Protein AF-A0A9E5UU59-F1 (afdb_monomer_lite)

Sequence (167 aa):
MVEGLVFGRLHLLHHPAEHLPFPEGAFDLVCCLEALEFMVRPRAVVAELVRVTRPGGWLLLTNRLGTDARLMPGKAWSLEQAQQIYQEEFGLLEVEVQRWQVDYSLIWARKPGESLPTRSRPLEEVWCCPRCGKTALLRVAGAYRCTACEARVPVGADEIIEALSAL

Structure (mmCIF, N/CA/C/O backbone):
data_AF-A0A9E5UU59-F1
#
_entry.id   AF-A0A9E5UU59-F1
#
loop_
_atom_site.group_PDB
_atom_site.id
_atom_site.type_symbol
_atom_site.label_atom_id
_atom_site.label_alt_id
_atom_site.label_comp_id
_atom_site.label_asym_id
_atom_site.label_entity_id
_atom_site.label_seq_id
_atom_site.pdbx_PDB_ins_code
_atom_site.Cartn_x
_atom_site.Cartn_y
_atom_site.Cartn_z
_atom_site.occupancy
_atom_site.B_iso_or_equiv
_atom_site.auth_seq_id
_atom_site.auth_comp_id
_atom_site.auth_asym_id
_atom_site.auth_atom_id
_atom_site.pdbx_PDB_model_num
ATOM 1 N N . MET A 1 1 ? 31.779 -18.819 -13.228 1.00 32.12 1 MET A N 1
ATOM 2 C CA . MET A 1 1 ? 31.937 -17.910 -12.075 1.00 32.12 1 MET A CA 1
ATOM 3 C C . MET A 1 1 ? 30.588 -17.817 -11.405 1.00 32.12 1 MET A C 1
ATOM 5 O O . MET A 1 1 ? 29.597 -17.700 -12.112 1.00 32.12 1 MET A O 1
ATOM 9 N N . VAL A 1 2 ? 30.582 -18.058 -10.100 1.00 33.69 2 VAL A N 1
ATOM 10 C CA . VAL A 1 2 ? 29.423 -18.471 -9.307 1.00 33.69 2 VAL A CA 1
ATOM 11 C C . VAL A 1 2 ? 28.364 -17.373 -9.246 1.00 33.69 2 VAL A C 1
ATOM 13 O O . VAL A 1 2 ? 28.682 -16.188 -9.177 1.00 33.69 2 VAL A O 1
ATOM 16 N N . GLU A 1 3 ? 27.122 -17.836 -9.317 1.00 36.34 3 GLU A N 1
ATOM 17 C CA . GLU A 1 3 ? 25.851 -17.142 -9.164 1.00 36.34 3 GLU A CA 1
ATOM 18 C C . GLU A 1 3 ? 25.900 -16.079 -8.059 1.00 36.34 3 GLU A C 1
ATOM 20 O O . GLU A 1 3 ? 26.185 -16.369 -6.8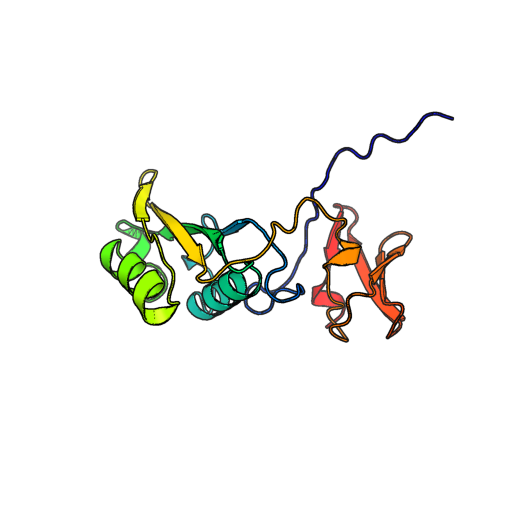96 1.00 36.34 3 GLU A O 1
ATOM 25 N N . GLY A 1 4 ? 25.598 -14.832 -8.425 1.00 32.69 4 GLY A N 1
ATOM 26 C CA . GLY A 1 4 ? 25.304 -13.799 -7.444 1.00 32.69 4 GLY A CA 1
ATOM 27 C C . GLY A 1 4 ? 23.971 -14.129 -6.786 1.00 32.69 4 GLY A C 1
ATOM 28 O O . GLY A 1 4 ? 22.928 -14.020 -7.429 1.00 32.69 4 GLY A O 1
ATOM 29 N N . LEU A 1 5 ? 23.993 -14.545 -5.519 1.00 37.03 5 LEU A N 1
ATOM 30 C CA . LEU A 1 5 ? 22.782 -14.590 -4.708 1.00 37.03 5 LEU A CA 1
ATOM 31 C C . LEU A 1 5 ? 22.170 -13.183 -4.677 1.00 37.03 5 LEU A C 1
ATOM 33 O O . LEU A 1 5 ? 22.730 -12.269 -4.073 1.00 37.03 5 LEU A O 1
ATOM 37 N N . VAL A 1 6 ? 21.008 -13.018 -5.310 1.00 43.31 6 VAL A N 1
ATOM 38 C CA . VAL A 1 6 ? 20.158 -11.836 -5.141 1.00 43.31 6 VAL A CA 1
ATOM 39 C C . VAL A 1 6 ? 19.551 -11.915 -3.740 1.00 43.31 6 VAL A C 1
ATOM 41 O O . VAL A 1 6 ? 18.470 -12.468 -3.534 1.00 43.31 6 VAL A O 1
ATOM 44 N N . PHE A 1 7 ? 20.274 -11.421 -2.738 1.00 37.34 7 PHE A N 1
ATOM 45 C CA . PHE A 1 7 ? 19.720 -11.236 -1.402 1.00 37.34 7 PHE A CA 1
ATOM 46 C C . PHE A 1 7 ? 18.819 -10.000 -1.402 1.00 37.34 7 PHE A C 1
ATOM 48 O O . PHE A 1 7 ? 19.270 -8.883 -1.179 1.00 37.34 7 PHE A O 1
ATOM 55 N N . GLY A 1 8 ? 17.528 -10.226 -1.651 1.00 59.00 8 GLY A N 1
ATOM 56 C CA . GLY A 1 8 ? 16.462 -9.267 -1.370 1.00 59.00 8 GLY A CA 1
ATOM 57 C C . GLY A 1 8 ? 15.448 -9.129 -2.501 1.00 59.00 8 GLY A C 1
ATOM 58 O O . GLY A 1 8 ? 15.767 -8.651 -3.579 1.00 59.00 8 GLY A O 1
ATOM 59 N N . ARG A 1 9 ? 14.188 -9.480 -2.222 1.00 76.00 9 ARG A N 1
ATOM 60 C CA . ARG A 1 9 ? 13.007 -9.045 -2.999 1.00 76.00 9 ARG A CA 1
ATOM 61 C C . ARG A 1 9 ? 12.470 -7.703 -2.473 1.00 76.00 9 ARG A C 1
ATOM 63 O O . ARG A 1 9 ? 11.267 -7.463 -2.496 1.00 76.00 9 ARG A O 1
ATOM 70 N N . LEU A 1 10 ? 13.353 -6.885 -1.898 1.00 89.25 10 LEU A N 1
ATOM 71 C CA . LEU A 1 10 ? 13.019 -5.602 -1.292 1.00 89.25 10 LEU A CA 1
ATOM 72 C C . LEU A 1 10 ? 13.404 -4.494 -2.263 1.00 89.25 10 LEU A C 1
ATOM 74 O O . LEU A 1 10 ? 14.555 -4.398 -2.679 1.00 89.25 10 LEU A O 1
ATOM 78 N N . HIS A 1 11 ? 12.436 -3.646 -2.576 1.00 92.06 11 HIS A N 1
ATOM 79 C CA . HIS A 1 11 ? 12.651 -2.435 -3.347 1.00 92.06 11 HIS A CA 1
ATOM 80 C C . HIS A 1 11 ? 12.218 -1.247 -2.498 1.00 92.06 11 HIS A C 1
ATOM 82 O O . HIS A 1 11 ? 11.117 -1.251 -1.948 1.00 92.06 11 HIS A O 1
ATOM 88 N N . LEU A 1 12 ? 13.087 -0.246 -2.392 1.00 94.50 12 LEU A N 1
ATOM 89 C CA . LEU A 1 12 ? 12.783 1.016 -1.733 1.00 94.50 12 LEU A CA 1
ATOM 90 C C . LEU A 1 12 ? 12.469 2.046 -2.810 1.00 94.50 12 LEU A C 1
ATOM 92 O O . LEU A 1 12 ? 13.258 2.251 -3.730 1.00 94.50 12 LEU A O 1
ATOM 96 N N . LEU A 1 13 ? 11.296 2.658 -2.715 1.00 94.19 13 LEU A N 1
ATOM 97 C CA . LEU A 1 13 ? 10.790 3.593 -3.707 1.00 94.19 13 LEU A CA 1
ATOM 98 C C . LEU A 1 13 ? 10.438 4.908 -3.025 1.00 94.19 13 LEU A C 1
ATOM 100 O O . LEU A 1 13 ? 9.574 4.944 -2.150 1.00 94.19 13 LEU A O 1
ATOM 104 N N . HIS A 1 14 ? 11.068 5.988 -3.466 1.00 94.31 14 HIS A N 1
ATOM 105 C CA . HIS A 1 14 ? 10.722 7.331 -3.036 1.00 94.31 14 HIS A CA 1
ATOM 106 C C . HIS A 1 14 ? 9.635 7.902 -3.958 1.00 94.31 14 HIS A C 1
ATOM 108 O O . HIS A 1 14 ? 9.899 8.286 -5.102 1.00 94.31 14 HIS A O 1
ATOM 114 N N . HIS A 1 15 ? 8.390 7.905 -3.473 1.00 92.06 15 HIS A N 1
ATOM 115 C CA . HIS A 1 15 ? 7.219 8.376 -4.215 1.00 92.06 15 HIS A CA 1
ATOM 116 C C . HIS A 1 15 ? 6.097 8.853 -3.269 1.00 92.06 15 HIS A C 1
ATOM 118 O O . HIS A 1 15 ? 5.944 8.281 -2.188 1.00 92.06 15 HIS A O 1
ATOM 124 N N . PRO A 1 16 ? 5.273 9.847 -3.660 1.00 92.88 16 PRO A N 1
ATOM 125 C CA . PRO A 1 16 ? 4.065 10.220 -2.933 1.00 92.88 16 PRO A CA 1
ATOM 126 C C . PRO A 1 16 ? 3.094 9.047 -2.793 1.00 92.88 16 PRO A C 1
ATOM 128 O O . PRO A 1 16 ? 2.810 8.346 -3.769 1.00 92.88 16 PRO A O 1
ATOM 131 N N . ALA A 1 17 ? 2.561 8.865 -1.586 1.00 94.50 17 ALA A N 1
ATOM 132 C CA . ALA A 1 17 ? 1.681 7.749 -1.253 1.00 94.50 17 ALA A CA 1
ATOM 133 C C . ALA A 1 17 ? 0.242 7.934 -1.764 1.00 94.50 17 ALA A C 1
ATOM 135 O O . ALA A 1 17 ? -0.494 6.958 -1.852 1.00 94.50 17 ALA A O 1
ATOM 136 N N . GLU A 1 18 ? -0.174 9.156 -2.120 1.00 94.75 18 GLU A N 1
ATOM 137 C CA . GLU A 1 18 ? -1.504 9.400 -2.699 1.00 94.75 18 GLU A CA 1
ATOM 138 C C . GLU A 1 18 ? -1.637 8.933 -4.155 1.00 94.75 18 GLU A C 1
ATOM 140 O O . GLU A 1 18 ? -2.748 8.896 -4.670 1.00 94.75 18 GLU A O 1
ATOM 145 N N . HIS A 1 19 ? -0.521 8.639 -4.829 1.00 93.12 19 HIS A N 1
ATOM 146 C CA . HIS A 1 19 ? -0.494 8.233 -6.237 1.00 93.12 19 HIS A CA 1
ATOM 147 C C . HIS A 1 19 ? 0.620 7.208 -6.448 1.00 93.12 19 HIS A C 1
ATOM 149 O O . HIS A 1 19 ? 1.663 7.509 -7.016 1.00 93.12 19 HIS A O 1
ATOM 155 N N . LEU A 1 20 ? 0.442 5.998 -5.940 1.00 94.88 20 LEU A N 1
ATOM 156 C CA . LEU A 1 20 ? 1.418 4.933 -6.079 1.00 94.88 20 LEU A CA 1
ATOM 157 C C . LEU A 1 20 ? 1.545 4.497 -7.552 1.00 94.88 20 LEU A C 1
ATOM 159 O O . LEU A 1 20 ? 0.538 4.265 -8.226 1.00 94.88 20 LEU A O 1
ATOM 163 N N . PRO A 1 21 ? 2.770 4.295 -8.067 1.00 95.38 21 PRO A N 1
ATOM 164 C CA . PRO A 1 21 ? 3.002 3.961 -9.471 1.00 95.38 21 PRO A CA 1
ATOM 165 C C . PRO A 1 21 ? 2.768 2.467 -9.759 1.00 95.38 21 PRO A C 1
ATOM 167 O O . PRO A 1 21 ? 3.577 1.810 -10.403 1.00 95.38 21 PRO A O 1
ATOM 170 N N . PHE A 1 22 ? 1.658 1.908 -9.289 1.00 96.75 22 PHE A N 1
ATOM 171 C CA . PHE A 1 22 ? 1.272 0.514 -9.516 1.00 96.75 22 PHE A CA 1
ATOM 172 C C . PHE A 1 22 ? -0.118 0.449 -10.152 1.00 96.75 22 PHE A C 1
ATOM 174 O O . PHE A 1 22 ? -0.942 1.333 -9.901 1.00 96.75 22 PHE A O 1
ATOM 181 N N . PRO A 1 23 ? -0.429 -0.572 -10.966 1.00 96.31 23 PRO A N 1
ATOM 182 C CA . PRO A 1 23 ? -1.770 -0.758 -11.495 1.00 96.31 23 PRO A CA 1
ATOM 183 C C . PRO A 1 23 ? -2.760 -1.082 -10.372 1.00 96.31 23 PRO A C 1
ATOM 185 O O . PRO A 1 23 ? -2.388 -1.376 -9.233 1.00 96.31 23 PRO A O 1
ATOM 188 N N . GLU A 1 24 ? -4.048 -1.001 -10.694 1.00 97.38 24 GLU A N 1
ATOM 189 C CA . GLU A 1 24 ? -5.082 -1.482 -9.785 1.00 97.38 24 GLU A CA 1
ATOM 190 C C . GLU A 1 24 ? -4.868 -2.972 -9.487 1.00 97.38 24 GLU A C 1
ATOM 192 O O . GLU A 1 24 ? -4.525 -3.754 -10.374 1.00 97.38 24 GLU A O 1
ATOM 197 N N . GLY A 1 25 ? -5.053 -3.364 -8.229 1.00 97.56 25 GLY A N 1
ATOM 198 C CA . GLY A 1 25 ? -4.986 -4.762 -7.827 1.00 97.56 25 GLY A CA 1
ATOM 199 C C . GLY A 1 25 ? -3.620 -5.427 -7.977 1.00 97.56 25 GLY A C 1
ATOM 200 O O . GLY A 1 25 ? -3.546 -6.639 -8.161 1.00 97.56 25 GLY A O 1
ATOM 201 N N . ALA A 1 26 ? -2.540 -4.650 -7.911 1.00 97.19 26 ALA A N 1
ATOM 202 C CA . ALA A 1 26 ? -1.177 -5.143 -8.036 1.00 97.19 26 ALA A CA 1
ATOM 203 C C . ALA A 1 26 ? -0.705 -6.029 -6.867 1.00 97.19 26 ALA A C 1
ATOM 205 O O . ALA A 1 26 ? 0.245 -6.793 -7.056 1.00 97.19 26 ALA A O 1
ATOM 206 N N . PHE A 1 27 ? -1.328 -5.941 -5.689 1.00 97.81 27 PHE A N 1
ATOM 207 C CA . PHE A 1 27 ? -0.825 -6.590 -4.477 1.00 97.81 27 PHE A CA 1
ATOM 208 C C . PHE A 1 27 ? -1.862 -7.465 -3.772 1.00 97.81 27 PHE A C 1
ATOM 210 O O . PHE A 1 27 ? -3.040 -7.118 -3.663 1.00 97.81 27 PHE A O 1
ATOM 217 N N . ASP A 1 28 ? -1.383 -8.589 -3.236 1.00 98.00 28 ASP A N 1
ATOM 218 C CA . ASP A 1 28 ? -2.145 -9.503 -2.380 1.00 98.00 28 ASP A CA 1
ATOM 219 C C . ASP A 1 28 ? -2.405 -8.933 -0.973 1.00 98.00 28 ASP A C 1
ATOM 221 O O . ASP A 1 28 ? -3.462 -9.184 -0.389 1.00 98.00 28 ASP A O 1
ATOM 225 N N . LEU A 1 29 ? -1.434 -8.181 -0.443 1.00 97.88 29 LEU A N 1
ATOM 226 C CA . LEU A 1 29 ? -1.446 -7.541 0.871 1.00 97.88 29 LEU A CA 1
ATOM 227 C C . LEU A 1 29 ? -0.776 -6.168 0.767 1.00 97.88 29 LEU A C 1
ATOM 229 O O . LEU A 1 29 ? 0.316 -6.060 0.206 1.00 97.88 29 LEU A O 1
ATOM 233 N N . VAL A 1 30 ? -1.405 -5.145 1.340 1.00 98.56 30 VAL A N 1
ATOM 234 C CA . VAL A 1 30 ? -0.857 -3.787 1.424 1.00 98.56 30 VAL A CA 1
ATOM 235 C C . VAL A 1 30 ? -0.818 -3.342 2.879 1.00 98.56 30 VAL A C 1
ATOM 237 O O . VAL A 1 30 ? -1.817 -3.439 3.589 1.00 98.56 30 VAL A O 1
ATOM 240 N N . CYS A 1 31 ? 0.330 -2.827 3.320 1.00 98.50 31 CYS A N 1
ATOM 241 C CA . CYS A 1 31 ? 0.512 -2.349 4.686 1.00 98.50 31 CYS A CA 1
ATOM 242 C C . CYS A 1 31 ? 0.811 -0.846 4.718 1.00 98.50 31 CYS A C 1
ATOM 244 O O . CYS A 1 31 ? 1.573 -0.347 3.892 1.00 98.50 31 CYS A O 1
ATOM 246 N N . CYS A 1 32 ? 0.271 -0.141 5.712 1.00 98.12 32 CYS A N 1
ATOM 247 C CA . CYS A 1 32 ? 0.659 1.231 6.045 1.00 98.12 32 CYS A CA 1
ATOM 248 C C . CYS A 1 32 ? 0.728 1.355 7.565 1.00 98.12 32 CYS A C 1
ATOM 250 O O . CYS A 1 32 ? -0.298 1.451 8.242 1.00 98.12 32 CYS A O 1
ATOM 252 N N . LEU A 1 33 ? 1.949 1.267 8.086 1.00 97.00 33 LEU A N 1
ATOM 253 C CA . LEU A 1 33 ? 2.225 1.159 9.513 1.00 97.00 33 LEU A CA 1
ATOM 254 C C . LEU A 1 33 ? 2.916 2.438 9.989 1.00 97.00 33 LEU A C 1
ATOM 256 O O . LEU A 1 33 ? 3.874 2.883 9.364 1.00 97.00 33 LEU A O 1
ATOM 260 N N . GLU A 1 34 ? 2.403 3.011 11.073 1.00 94.38 34 GLU A N 1
ATOM 261 C CA . GLU A 1 34 ? 2.929 4.168 11.808 1.00 94.38 34 GLU A CA 1
ATOM 262 C C . GLU A 1 34 ? 3.241 5.382 10.914 1.00 94.38 34 GLU A C 1
ATOM 264 O O . GLU A 1 34 ? 4.227 6.092 11.103 1.00 94.38 34 GLU A O 1
ATOM 269 N N . ALA A 1 35 ? 2.412 5.596 9.889 1.00 95.25 35 ALA A N 1
ATOM 270 C CA . ALA A 1 35 ? 2.662 6.596 8.852 1.00 95.25 35 ALA A CA 1
ATOM 271 C C . ALA A 1 35 ? 1.431 7.435 8.490 1.00 95.25 35 ALA A C 1
ATOM 273 O O . ALA A 1 35 ? 1.569 8.611 8.143 1.00 95.25 35 ALA A O 1
ATOM 274 N N . LEU A 1 36 ? 0.230 6.853 8.531 1.00 95.31 36 LEU A N 1
ATOM 275 C CA . LEU A 1 36 ? -0.964 7.443 7.926 1.00 95.31 36 LEU A CA 1
ATOM 276 C C . LEU A 1 36 ? -1.333 8.794 8.556 1.00 95.31 36 LEU A C 1
ATOM 278 O O . LEU A 1 36 ? -1.669 9.741 7.845 1.00 95.31 36 LEU A O 1
ATOM 282 N N . GLU A 1 37 ? -1.195 8.913 9.872 1.00 93.31 37 GLU A N 1
ATOM 283 C CA . GLU A 1 37 ? -1.483 10.120 10.645 1.00 93.31 37 GLU A CA 1
ATOM 284 C C . GLU A 1 37 ? -0.575 11.317 10.297 1.00 93.31 37 GLU A C 1
ATOM 286 O O . GLU A 1 37 ? -0.944 12.472 10.528 1.00 93.31 37 GLU A O 1
ATOM 291 N N . PHE A 1 38 ? 0.590 11.064 9.694 1.00 93.69 38 PHE A N 1
ATOM 292 C CA . PHE A 1 38 ? 1.529 12.100 9.258 1.00 93.69 38 PHE A CA 1
ATOM 293 C C . PHE A 1 38 ? 1.261 12.571 7.827 1.00 93.69 38 PHE A C 1
ATOM 295 O O . PHE A 1 38 ? 1.745 13.629 7.416 1.00 93.69 38 PHE A O 1
ATOM 302 N N . MET A 1 39 ? 0.444 11.838 7.070 1.00 94.69 39 MET A N 1
ATOM 303 C CA . MET A 1 39 ? 0.144 12.168 5.682 1.00 94.69 39 MET A CA 1
ATOM 304 C C . MET A 1 39 ? -0.640 13.476 5.583 1.00 94.69 39 MET A C 1
ATOM 306 O O . MET A 1 39 ? -1.451 13.826 6.445 1.00 94.69 39 MET A O 1
ATOM 310 N N . VAL A 1 40 ? -0.420 14.233 4.508 1.00 92.88 40 VAL A N 1
ATOM 311 C CA . VAL A 1 40 ? -1.175 15.474 4.267 1.00 92.88 40 VAL A CA 1
ATOM 312 C C . VAL A 1 40 ? -2.653 15.153 4.037 1.00 92.88 40 VAL A C 1
ATOM 314 O O . VAL A 1 40 ? -3.522 15.822 4.593 1.00 92.88 40 VAL A O 1
ATOM 317 N N . ARG A 1 41 ? -2.931 14.093 3.267 1.00 95.12 41 ARG A N 1
ATOM 318 C CA . ARG A 1 41 ? -4.279 13.638 2.903 1.00 95.12 41 ARG A CA 1
ATOM 319 C C . ARG A 1 41 ? -4.438 12.139 3.199 1.00 95.12 41 ARG A C 1
ATOM 321 O O . ARG A 1 41 ? -4.409 11.340 2.266 1.00 95.12 41 ARG A O 1
ATOM 328 N N . PRO A 1 42 ? -4.627 11.733 4.469 1.00 96.31 42 PRO A N 1
ATOM 329 C CA . PRO A 1 42 ? -4.665 10.317 4.850 1.00 96.31 42 PRO A CA 1
ATOM 330 C C . PRO A 1 42 ? -5.737 9.526 4.093 1.00 96.31 42 PRO A C 1
ATOM 332 O O . PRO A 1 42 ? -5.466 8.437 3.608 1.00 96.31 42 PRO A O 1
ATOM 335 N N . ARG A 1 43 ? -6.928 10.100 3.883 1.00 96.69 43 ARG A N 1
ATOM 336 C CA . ARG A 1 43 ? -7.993 9.456 3.091 1.00 96.69 43 ARG A CA 1
ATOM 337 C C . ARG A 1 43 ? -7.598 9.187 1.637 1.00 96.69 43 ARG A C 1
ATOM 339 O O . ARG A 1 43 ? -7.933 8.135 1.110 1.00 96.69 43 ARG A O 1
ATOM 346 N N . ALA A 1 44 ? -6.863 10.104 1.004 1.00 97.62 44 ALA A N 1
ATOM 347 C CA . ALA A 1 44 ? -6.373 9.900 -0.360 1.00 97.62 44 ALA A CA 1
ATOM 348 C C . ALA A 1 44 ? -5.329 8.775 -0.412 1.00 97.62 44 ALA A C 1
ATOM 350 O O . ALA A 1 44 ? -5.353 7.967 -1.333 1.00 97.62 44 ALA A O 1
ATOM 351 N N . VAL A 1 45 ? -4.471 8.677 0.610 1.00 98.12 45 VAL A N 1
ATOM 352 C CA . VAL A 1 45 ? -3.553 7.539 0.758 1.00 98.12 45 VAL A CA 1
ATOM 353 C C . VAL A 1 45 ? -4.339 6.239 0.922 1.00 98.12 45 VAL A C 1
ATOM 355 O O . VAL A 1 45 ? -4.082 5.301 0.183 1.00 98.12 45 VAL A O 1
ATOM 358 N N . VAL A 1 46 ? -5.340 6.171 1.808 1.00 98.31 46 VAL A N 1
ATOM 359 C CA . VAL A 1 46 ? -6.165 4.955 1.968 1.00 98.31 46 VAL A CA 1
ATOM 360 C C . VAL A 1 46 ? -6.838 4.554 0.655 1.00 98.31 46 VAL A C 1
ATOM 362 O O . VAL A 1 46 ? -6.759 3.385 0.283 1.00 98.31 46 VAL A O 1
ATOM 365 N N . ALA A 1 47 ? -7.437 5.500 -0.077 1.00 98.62 47 ALA A N 1
ATOM 366 C CA . ALA A 1 47 ? -8.030 5.229 -1.387 1.00 98.62 47 ALA A CA 1
ATOM 367 C C . ALA A 1 47 ? -7.018 4.569 -2.339 1.00 98.62 47 ALA A C 1
ATOM 369 O O . ALA A 1 47 ? -7.339 3.597 -3.024 1.00 98.62 47 ALA A O 1
ATOM 370 N N . GLU A 1 48 ? -5.780 5.056 -2.328 1.00 98.62 48 GLU A N 1
ATOM 371 C CA . GLU A 1 48 ? -4.708 4.543 -3.166 1.00 98.62 48 GLU A CA 1
ATOM 372 C C . GLU A 1 48 ? -4.216 3.155 -2.731 1.00 98.62 48 GLU A C 1
ATOM 374 O O . GLU A 1 48 ? -4.029 2.273 -3.572 1.00 98.62 48 GLU A O 1
ATOM 379 N N . LEU A 1 49 ? -4.091 2.909 -1.423 1.00 98.75 49 LEU A N 1
ATOM 380 C CA . LEU A 1 49 ? -3.776 1.584 -0.875 1.00 98.75 49 LEU A CA 1
ATOM 381 C C . LEU A 1 49 ? -4.858 0.560 -1.254 1.00 98.75 49 LEU A C 1
ATOM 383 O O . LEU A 1 49 ? -4.549 -0.558 -1.675 1.00 98.75 49 LEU A O 1
ATOM 387 N N . VAL A 1 50 ? -6.135 0.948 -1.173 1.00 98.75 50 VAL A N 1
ATOM 388 C CA . VAL A 1 50 ? -7.265 0.113 -1.607 1.00 98.75 50 VAL A CA 1
ATOM 389 C C . VAL A 1 50 ? -7.225 -0.121 -3.118 1.00 98.75 50 VAL A C 1
ATOM 391 O O . VAL A 1 50 ? -7.469 -1.243 -3.569 1.00 98.75 50 VAL A O 1
ATOM 394 N N . ARG A 1 51 ? -6.877 0.886 -3.927 1.00 98.50 51 ARG A N 1
ATOM 395 C CA . ARG A 1 51 ? -6.749 0.739 -5.385 1.00 98.50 51 ARG A CA 1
ATOM 396 C C . ARG A 1 51 ? -5.720 -0.328 -5.745 1.00 98.50 51 ARG A C 1
ATOM 398 O O . ARG A 1 51 ? -6.030 -1.240 -6.510 1.00 98.50 51 ARG A O 1
ATOM 405 N N . VAL A 1 52 ? -4.519 -0.256 -5.178 1.00 98.50 52 VAL A N 1
ATOM 406 C CA . VAL A 1 52 ? -3.433 -1.193 -5.516 1.00 98.50 52 VAL A CA 1
ATOM 407 C C . VAL A 1 52 ? -3.606 -2.576 -4.877 1.00 98.50 52 VAL A C 1
ATOM 409 O O . VAL A 1 52 ? -2.983 -3.534 -5.327 1.00 98.50 52 VAL A O 1
ATOM 412 N N . THR A 1 53 ? -4.485 -2.725 -3.884 1.00 98.75 53 THR A N 1
ATOM 413 C CA . THR A 1 53 ? -4.874 -4.036 -3.338 1.00 98.75 53 THR A CA 1
ATOM 414 C C . THR A 1 53 ? -5.794 -4.766 -4.318 1.00 98.75 53 THR A C 1
ATOM 416 O O . THR A 1 53 ? -6.729 -4.178 -4.870 1.00 98.75 53 THR A O 1
ATOM 419 N N . ARG A 1 54 ? -5.557 -6.055 -4.577 1.00 98.56 54 ARG A N 1
ATOM 420 C CA . ARG A 1 54 ? -6.421 -6.853 -5.468 1.00 98.56 54 ARG A CA 1
ATOM 421 C C . ARG A 1 54 ? -7.812 -7.089 -4.858 1.00 98.56 54 ARG A C 1
ATOM 423 O O . ARG A 1 54 ? -7.926 -7.113 -3.633 1.00 98.56 54 ARG A O 1
ATOM 430 N N . PRO A 1 55 ? -8.870 -7.319 -5.657 1.00 98.69 55 PRO A N 1
ATOM 431 C CA . PRO A 1 55 ? -10.153 -7.796 -5.134 1.00 98.69 55 PRO A CA 1
ATOM 432 C C . PRO A 1 55 ? -9.974 -9.081 -4.313 1.00 98.69 55 PRO A C 1
ATOM 434 O O . PRO A 1 55 ? -9.363 -10.042 -4.792 1.00 98.69 55 PRO A O 1
ATOM 437 N N . GLY A 1 56 ? -10.451 -9.091 -3.069 1.00 98.50 56 GLY A N 1
ATOM 438 C CA . GLY A 1 56 ? -10.225 -10.181 -2.115 1.00 98.50 56 GLY A CA 1
ATOM 439 C C . GLY A 1 56 ? -8.829 -10.203 -1.472 1.00 98.50 56 GLY A C 1
ATOM 440 O O . GLY A 1 56 ? -8.492 -11.176 -0.799 1.00 98.50 56 GLY A O 1
ATOM 441 N N . GLY A 1 57 ? -8.010 -9.172 -1.698 1.00 98.50 57 GLY A N 1
ATOM 442 C CA . GLY A 1 57 ? -6.748 -8.926 -1.000 1.00 98.50 57 GLY A CA 1
ATOM 443 C C . GLY A 1 57 ? -6.946 -8.194 0.329 1.00 98.50 57 GLY A C 1
ATOM 444 O O . GLY A 1 57 ? -8.028 -7.672 0.614 1.00 98.50 57 GLY A O 1
ATOM 445 N N . TRP A 1 58 ? -5.886 -8.158 1.134 1.00 98.69 58 TRP A N 1
ATOM 446 C CA . TRP A 1 58 ? -5.913 -7.619 2.496 1.00 98.69 58 TRP A CA 1
ATOM 447 C C . TRP A 1 58 ? -5.188 -6.281 2.619 1.00 98.69 58 TRP A C 1
ATOM 449 O O . TRP A 1 58 ? -4.196 -6.023 1.937 1.00 98.69 58 TRP A O 1
ATOM 459 N N . LEU A 1 59 ? -5.663 -5.459 3.549 1.00 98.81 59 LEU A N 1
ATOM 460 C CA . LEU A 1 59 ? -4.975 -4.282 4.053 1.00 98.81 59 LEU A CA 1
ATOM 461 C C . LEU A 1 59 ? -4.659 -4.474 5.539 1.00 98.81 59 LEU A C 1
ATOM 463 O O . LEU A 1 59 ? -5.510 -4.943 6.298 1.00 98.81 59 LEU A O 1
ATOM 467 N N . LEU A 1 60 ? -3.448 -4.080 5.938 1.00 98.69 60 LEU A N 1
ATOM 468 C CA . LEU A 1 60 ? -3.016 -4.012 7.333 1.00 98.69 60 LEU A CA 1
ATOM 469 C C . LEU A 1 60 ? -2.522 -2.603 7.652 1.00 98.69 60 LEU A C 1
ATOM 471 O O . LEU A 1 60 ? -1.462 -2.172 7.192 1.00 98.69 60 LEU A O 1
ATOM 475 N N . LEU A 1 61 ? -3.305 -1.869 8.428 1.00 98.38 61 LEU A N 1
ATOM 476 C CA . LEU A 1 61 ? -3.078 -0.451 8.670 1.00 98.38 61 LEU A CA 1
ATOM 477 C C . LEU A 1 61 ? -2.933 -0.193 10.161 1.00 98.38 61 LEU A C 1
ATOM 479 O O . LEU A 1 61 ? -3.436 -0.949 10.994 1.00 98.38 61 LEU A O 1
ATOM 483 N N . THR A 1 62 ? -2.288 0.912 10.500 1.00 97.25 62 THR A N 1
ATOM 484 C CA . THR A 1 62 ? -2.292 1.423 11.869 1.00 97.25 62 THR A CA 1
ATOM 485 C C . THR A 1 62 ? -2.652 2.890 11.882 1.00 97.25 62 THR A C 1
ATOM 487 O O . THR A 1 62 ? -2.395 3.607 10.917 1.00 97.25 62 THR A O 1
ATOM 490 N N . ASN A 1 63 ? -3.192 3.344 13.003 1.00 94.81 63 ASN A N 1
ATOM 491 C CA . ASN A 1 63 ? -3.451 4.756 13.223 1.00 94.81 63 ASN A CA 1
ATOM 492 C C . ASN A 1 63 ? -3.199 5.137 14.689 1.00 94.81 63 ASN A C 1
ATOM 494 O O . ASN A 1 63 ? -3.483 4.340 15.590 1.00 94.81 63 ASN A O 1
ATOM 498 N N . ARG A 1 64 ? -2.698 6.359 14.916 1.00 95.56 64 ARG A N 1
ATOM 499 C CA . ARG A 1 64 ? -2.395 6.910 16.245 1.00 95.56 64 ARG A CA 1
ATOM 500 C C . ARG A 1 64 ? -3.640 7.000 17.136 1.00 95.56 64 ARG A C 1
ATOM 502 O O . ARG A 1 64 ? -4.702 7.453 16.707 1.00 95.56 64 ARG A O 1
ATOM 509 N N . LEU A 1 65 ? -3.475 6.625 18.400 1.00 92.94 65 LEU A N 1
ATOM 510 C CA . LEU A 1 65 ? -4.422 6.773 19.505 1.00 92.94 65 LEU A CA 1
ATOM 511 C C . LEU A 1 65 ? -3.791 7.590 20.649 1.00 92.94 65 LEU A C 1
ATOM 513 O O . LEU A 1 65 ? -2.671 8.089 20.555 1.00 92.94 65 LEU A O 1
ATOM 517 N N . GLY A 1 66 ? -4.530 7.728 21.750 1.00 88.81 66 GLY A N 1
ATOM 518 C CA . GLY A 1 66 ? -4.023 8.317 22.987 1.00 88.81 66 GLY A CA 1
ATOM 519 C C . GLY A 1 66 ? -4.068 9.843 23.005 1.00 88.81 66 GLY A C 1
ATOM 520 O O . GLY A 1 66 ? -4.792 10.487 22.243 1.00 88.81 66 GLY A O 1
ATOM 521 N N . THR A 1 67 ? -3.326 10.440 23.935 1.00 87.75 67 THR A N 1
ATOM 522 C CA . THR A 1 67 ? -3.272 11.899 24.104 1.00 87.75 67 THR A CA 1
ATOM 523 C C . THR A 1 67 ? -2.611 12.588 22.9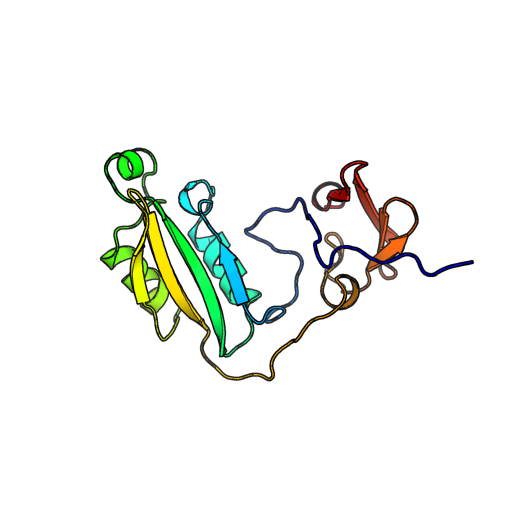21 1.00 87.75 67 THR A C 1
ATOM 525 O O . THR A 1 67 ? -3.058 13.660 22.517 1.00 87.75 67 THR A O 1
ATOM 528 N N . ASP A 1 68 ? -1.606 11.949 22.329 1.00 87.81 68 ASP A N 1
ATOM 529 C CA . ASP A 1 68 ? -0.807 12.521 21.246 1.00 87.81 68 ASP A CA 1
ATOM 530 C C . ASP A 1 68 ? -1.592 12.635 19.940 1.00 87.81 68 ASP A C 1
ATOM 532 O O . ASP A 1 68 ? -1.328 13.530 19.141 1.00 87.81 68 ASP A O 1
ATOM 536 N N . ALA A 1 69 ? -2.632 11.814 19.757 1.00 89.31 69 ALA A N 1
ATOM 537 C CA . ALA A 1 69 ? -3.574 11.945 18.646 1.00 89.31 69 ALA A CA 1
ATOM 538 C C . ALA A 1 69 ? -4.208 13.350 18.570 1.00 89.31 69 ALA A C 1
ATOM 540 O O . ALA A 1 69 ? -4.581 13.811 17.492 1.00 89.31 69 ALA A O 1
ATOM 541 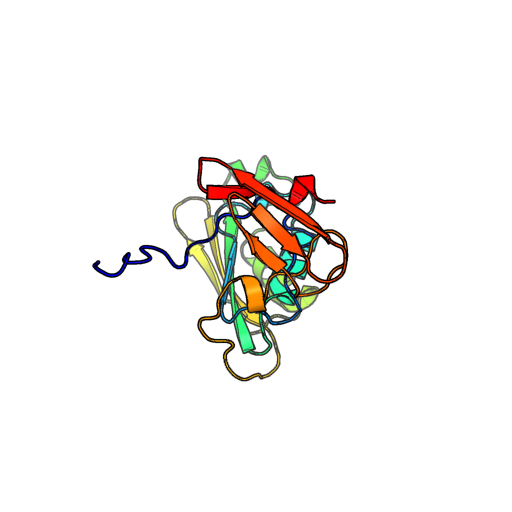N N . ARG A 1 70 ? -4.281 14.083 19.694 1.00 88.00 70 ARG A N 1
ATOM 542 C CA . ARG A 1 70 ? -4.772 15.474 19.733 1.00 88.00 70 ARG A CA 1
ATOM 543 C C . ARG A 1 70 ? -3.875 16.452 18.972 1.00 88.00 70 ARG A C 1
ATOM 545 O O . ARG A 1 70 ? -4.344 17.518 18.589 1.00 88.00 70 ARG A O 1
ATOM 552 N N . LEU A 1 71 ? -2.613 16.095 18.738 1.00 91.12 71 LEU A N 1
ATOM 553 C CA . LEU A 1 71 ? -1.670 16.874 17.932 1.00 91.12 71 LEU A CA 1
ATOM 554 C C . LEU A 1 71 ? -1.856 16.634 16.423 1.00 91.12 71 LEU A C 1
ATOM 556 O O . LEU A 1 71 ? -1.219 17.301 15.612 1.00 91.12 71 LEU A O 1
ATOM 560 N N . MET A 1 72 ? -2.737 15.703 16.038 1.00 91.00 72 MET A N 1
ATOM 561 C CA . MET A 1 72 ? -2.959 15.249 14.661 1.00 91.00 72 MET A CA 1
ATOM 562 C C . MET A 1 72 ? -4.433 15.424 14.240 1.00 91.00 72 MET A C 1
ATOM 564 O O . MET A 1 72 ? -5.114 14.452 13.888 1.00 91.00 72 MET A O 1
ATOM 568 N N . PRO A 1 73 ? -4.972 16.658 14.282 1.00 87.25 73 PRO A N 1
ATOM 569 C CA . PRO A 1 73 ? -6.392 16.906 14.060 1.00 87.25 73 PRO A CA 1
ATOM 570 C C . PRO A 1 73 ? -6.842 16.426 12.675 1.00 87.25 73 PRO A C 1
ATOM 572 O O . PRO A 1 73 ? -6.254 16.773 11.652 1.00 87.25 73 PRO A O 1
ATOM 575 N N . GLY A 1 74 ? -7.898 15.608 12.652 1.00 88.31 74 GLY A N 1
ATOM 576 C CA . GLY A 1 74 ? -8.483 15.044 11.429 1.00 88.31 74 GLY A CA 1
ATOM 577 C C . GLY A 1 74 ? -7.708 13.874 10.811 1.00 88.31 74 GLY A C 1
ATOM 578 O O . GLY A 1 74 ? -8.194 13.282 9.843 1.00 88.31 74 GLY A O 1
ATOM 579 N N . LYS A 1 75 ? -6.542 13.525 11.367 1.00 91.44 75 LYS A N 1
ATOM 580 C CA . LYS A 1 75 ? -5.650 12.483 10.840 1.00 91.44 75 LYS A CA 1
ATOM 581 C C . LYS A 1 75 ? -5.515 11.274 11.758 1.00 91.44 75 LYS A C 1
ATOM 583 O O . LYS A 1 75 ? -5.267 10.191 11.252 1.00 91.44 75 LYS A O 1
ATOM 588 N N . ALA A 1 76 ? -5.724 11.459 13.061 1.00 93.75 76 ALA A N 1
ATOM 589 C CA . ALA A 1 76 ? -5.851 10.375 14.023 1.00 93.75 76 ALA A CA 1
ATOM 590 C C . ALA A 1 76 ? -7.332 10.097 14.325 1.00 93.75 76 ALA A C 1
ATOM 592 O O . ALA A 1 76 ? -8.068 10.984 14.763 1.00 93.75 76 ALA A O 1
ATOM 593 N N . TRP A 1 77 ? -7.769 8.866 14.078 1.00 94.38 77 TRP A N 1
ATOM 594 C CA . TRP A 1 77 ? -9.143 8.400 14.260 1.00 94.38 77 TRP A CA 1
ATOM 595 C C . TRP A 1 77 ? -9.280 7.504 15.496 1.00 94.38 77 TRP A C 1
ATOM 597 O O . TRP A 1 77 ? -8.413 6.680 15.792 1.00 94.38 77 TRP A O 1
ATOM 607 N N . SER A 1 78 ? -10.392 7.637 16.221 1.00 94.25 78 SER A N 1
ATOM 608 C CA . SER A 1 78 ? -10.761 6.665 17.254 1.00 94.25 78 SER A CA 1
ATOM 609 C C . SER A 1 78 ? -10.982 5.274 16.643 1.00 94.25 78 SER A C 1
ATOM 611 O O . SER A 1 78 ? -11.134 5.140 15.430 1.00 94.25 78 SER A O 1
ATOM 613 N N . LEU A 1 79 ? -11.043 4.228 17.475 1.00 95.25 79 LEU A N 1
ATOM 614 C CA . LEU A 1 79 ? -11.330 2.863 17.001 1.00 95.25 79 LEU A CA 1
ATOM 615 C C . LEU A 1 79 ? -12.653 2.800 16.218 1.00 95.25 79 LEU A C 1
ATOM 617 O O . LEU A 1 79 ? -12.714 2.208 15.147 1.00 95.25 79 LEU A O 1
ATOM 621 N N . GLU A 1 80 ? -13.686 3.464 16.738 1.00 95.94 80 GLU A N 1
ATOM 622 C CA . GLU A 1 80 ? -15.012 3.542 16.120 1.00 95.94 80 GLU A CA 1
ATOM 623 C C . GLU A 1 80 ? -14.979 4.320 14.801 1.00 95.94 80 GLU A C 1
ATOM 625 O O . GLU A 1 80 ? -15.477 3.838 13.788 1.00 95.94 80 GLU A O 1
ATOM 630 N N . GLN A 1 81 ? -14.321 5.485 14.782 1.00 96.12 81 GLN A N 1
ATOM 631 C CA . GLN A 1 81 ? -14.163 6.277 13.561 1.00 96.12 81 GLN A CA 1
ATOM 632 C C . GLN A 1 81 ? -13.387 5.512 12.491 1.00 96.12 81 GLN A C 1
ATOM 634 O O . GLN A 1 81 ? -13.783 5.528 11.332 1.00 96.12 81 GLN A O 1
ATOM 639 N N . ALA A 1 82 ? -12.294 4.840 12.863 1.00 96.62 82 ALA A N 1
ATOM 640 C CA . ALA A 1 82 ? -11.515 4.025 11.942 1.00 96.62 82 ALA A CA 1
ATOM 641 C C . ALA A 1 82 ? -12.388 2.915 11.347 1.00 96.62 82 ALA A C 1
ATOM 643 O O . ALA A 1 82 ? -12.454 2.787 10.127 1.00 96.62 82 ALA A O 1
ATOM 644 N N . GLN A 1 83 ? -13.111 2.167 12.186 1.00 97.56 83 GLN A N 1
ATOM 645 C CA . GLN A 1 83 ? -14.012 1.115 11.724 1.00 97.56 83 GLN A CA 1
ATOM 646 C C . GLN A 1 83 ? -15.054 1.659 10.735 1.00 97.56 83 GLN A C 1
ATOM 648 O O . GLN A 1 83 ? -15.191 1.113 9.641 1.00 97.56 83 GLN A O 1
ATOM 653 N N . GLN A 1 84 ? -15.718 2.765 11.081 1.00 97.75 84 GLN A N 1
ATOM 654 C CA . GLN A 1 84 ? -16.726 3.395 10.232 1.00 97.75 84 GLN A CA 1
ATOM 655 C C . GLN A 1 84 ? -16.140 3.870 8.896 1.00 97.75 84 GLN A C 1
ATOM 657 O O . GLN A 1 84 ? -16.694 3.576 7.844 1.00 97.75 84 GLN A O 1
ATOM 662 N N . ILE A 1 85 ? -14.999 4.564 8.915 1.00 97.50 85 ILE A N 1
ATOM 663 C CA . ILE A 1 85 ? -14.330 5.056 7.703 1.00 97.50 85 ILE A CA 1
ATOM 664 C C . ILE A 1 85 ? -13.994 3.885 6.771 1.00 97.50 85 ILE A C 1
ATOM 666 O O . ILE A 1 85 ? -14.336 3.910 5.591 1.00 97.50 85 ILE A O 1
ATOM 670 N N . TYR A 1 86 ? -13.353 2.832 7.280 1.00 98.25 86 TYR A N 1
ATOM 671 C CA . TYR A 1 86 ? -12.948 1.708 6.436 1.00 98.25 86 TYR A CA 1
ATOM 672 C C . TYR A 1 86 ? -14.145 0.920 5.882 1.00 98.25 86 TYR A C 1
ATOM 674 O O . TYR A 1 86 ? -14.100 0.509 4.724 1.00 98.25 86 TYR A O 1
ATOM 682 N N . GLN A 1 87 ? -15.219 0.748 6.657 1.00 98.31 87 GLN A N 1
ATOM 683 C CA . GLN A 1 87 ? -16.420 0.028 6.217 1.00 98.31 87 GLN A CA 1
ATOM 684 C C . GLN A 1 87 ? -17.305 0.859 5.284 1.00 98.31 87 GLN A C 1
ATOM 686 O O . GLN A 1 87 ? -17.692 0.386 4.219 1.00 98.31 87 GLN A O 1
ATOM 691 N N . GLU A 1 88 ? -17.640 2.088 5.672 1.00 97.94 88 GLU A N 1
ATOM 692 C CA . GLU A 1 88 ? -18.657 2.900 4.997 1.00 97.94 88 GLU A CA 1
ATOM 693 C C . GLU A 1 88 ? -18.062 3.780 3.894 1.00 97.94 88 GLU A C 1
ATOM 695 O O . GLU A 1 88 ? -18.629 3.860 2.807 1.00 97.94 88 GLU A O 1
ATOM 700 N N . GLU A 1 89 ? -16.917 4.427 4.144 1.00 97.88 89 GLU A N 1
ATOM 701 C CA . GLU A 1 89 ? -16.288 5.336 3.172 1.00 97.88 89 GLU A CA 1
ATOM 702 C C . GLU A 1 89 ? -15.528 4.550 2.095 1.00 97.88 89 GLU A C 1
ATOM 704 O O . GLU A 1 89 ? -15.639 4.847 0.906 1.00 97.88 89 GLU A O 1
ATOM 709 N N . PHE A 1 90 ? -14.779 3.519 2.503 1.00 98.31 90 PHE A N 1
ATOM 710 C CA . PHE A 1 90 ? -13.954 2.712 1.595 1.00 98.31 90 PHE A CA 1
ATOM 711 C C . PHE A 1 90 ? -14.581 1.373 1.192 1.00 98.31 90 PHE A C 1
ATOM 713 O O . PHE A 1 90 ? -14.005 0.658 0.370 1.00 98.31 90 PHE A O 1
ATOM 720 N N . GLY A 1 91 ? -15.751 1.027 1.739 1.00 98.31 91 GLY A N 1
ATOM 721 C CA . GLY A 1 91 ? -16.473 -0.191 1.374 1.00 98.31 91 GLY A CA 1
ATOM 722 C C . GLY A 1 91 ? -15.734 -1.482 1.730 1.00 98.31 91 GLY A C 1
ATOM 723 O O . GLY A 1 91 ? -15.970 -2.500 1.084 1.00 98.31 91 GLY A O 1
ATOM 724 N N . LEU A 1 92 ? -14.798 -1.457 2.684 1.00 98.69 92 LEU A N 1
ATOM 725 C CA . LEU A 1 92 ? -14.014 -2.636 3.044 1.00 98.69 92 LEU A CA 1
ATOM 726 C C . LEU A 1 92 ? -14.840 -3.614 3.883 1.00 98.69 92 LEU A C 1
ATOM 728 O O . LEU A 1 92 ? -15.682 -3.232 4.695 1.00 98.69 92 LEU A O 1
ATOM 732 N N . LEU A 1 93 ? -14.575 -4.900 3.680 1.00 98.50 93 LEU A N 1
ATOM 733 C CA . LEU A 1 93 ? -15.204 -6.004 4.401 1.00 98.50 93 LEU A CA 1
ATOM 734 C C . LEU A 1 93 ? -14.276 -6.502 5.505 1.00 98.50 93 LEU A C 1
ATOM 736 O O . LEU A 1 93 ? -13.080 -6.219 5.479 1.00 98.50 93 LEU A O 1
ATOM 740 N N . GLU A 1 94 ? -14.821 -7.275 6.448 1.00 98.00 94 GLU A N 1
ATOM 741 C CA . GLU A 1 94 ? -14.032 -7.933 7.508 1.00 98.00 94 GLU A CA 1
ATOM 742 C C . GLU A 1 94 ? -13.095 -6.943 8.224 1.00 98.00 94 GLU A C 1
ATOM 744 O O . GLU A 1 94 ? -11.922 -7.215 8.462 1.00 98.00 94 GLU A O 1
ATOM 749 N N . VAL A 1 95 ? -13.622 -5.744 8.497 1.00 98.50 95 VAL A N 1
ATOM 750 C CA . VAL A 1 95 ? -12.873 -4.675 9.154 1.00 98.50 95 VAL A CA 1
ATOM 751 C C . VAL A 1 95 ? -12.804 -4.967 10.646 1.00 98.50 95 VAL A C 1
ATOM 753 O O . VAL A 1 95 ? -13.801 -4.836 11.357 1.00 98.50 95 VAL A O 1
ATOM 756 N N . GLU A 1 96 ? -11.616 -5.331 11.112 1.00 98.25 96 GLU A N 1
ATOM 757 C CA . GLU A 1 96 ? -11.310 -5.564 12.519 1.00 98.25 96 GLU A CA 1
ATOM 758 C C . GLU A 1 96 ? -10.373 -4.471 13.021 1.00 98.25 96 GLU A C 1
ATOM 760 O O . GLU A 1 96 ? -9.254 -4.319 12.529 1.00 98.25 96 GLU A O 1
ATOM 765 N N . VAL A 1 97 ? -10.823 -3.714 14.022 1.00 97.88 97 VAL A N 1
ATOM 766 C CA . VAL A 1 97 ? -10.053 -2.625 14.626 1.00 97.88 97 VAL A CA 1
ATOM 767 C C . VAL A 1 97 ? -9.794 -2.952 16.088 1.00 97.88 97 VAL A C 1
ATOM 769 O O . VAL A 1 97 ? -10.722 -3.087 16.885 1.00 97.88 97 VAL A O 1
ATOM 772 N N . GLN A 1 98 ? -8.522 -3.048 16.463 1.00 96.25 98 GLN A N 1
ATOM 773 C CA . GLN A 1 98 ? -8.115 -3.334 17.837 1.00 96.25 98 GLN A CA 1
ATOM 774 C C . GLN A 1 98 ? -7.036 -2.369 18.313 1.00 96.25 98 GLN A C 1
ATOM 776 O O . GLN A 1 98 ? -6.310 -1.779 17.516 1.00 96.25 98 GLN A O 1
ATOM 781 N N . ARG A 1 99 ? -6.910 -2.213 19.634 1.00 95.75 99 ARG A N 1
ATOM 782 C CA . ARG A 1 99 ? -5.743 -1.536 20.211 1.00 95.75 99 ARG A CA 1
ATOM 783 C C . ARG A 1 99 ? -4.501 -2.379 19.957 1.00 95.75 99 ARG A C 1
ATOM 785 O O . ARG A 1 99 ? -4.539 -3.597 20.108 1.00 95.75 99 ARG A O 1
ATOM 792 N N . TRP A 1 100 ? -3.410 -1.721 19.608 1.00 93.19 100 TRP A N 1
ATOM 793 C CA . TRP A 1 100 ? -2.137 -2.364 19.342 1.00 93.19 100 TRP A CA 1
ATOM 794 C C . TRP A 1 100 ? -1.005 -1.475 19.833 1.00 93.19 100 TRP A C 1
ATOM 796 O O . TRP A 1 100 ? -1.023 -0.266 19.625 1.00 93.19 100 TRP A O 1
ATOM 806 N N . GLN A 1 101 ? -0.034 -2.078 20.518 1.00 85.94 101 GLN A N 1
ATOM 807 C CA . GLN A 1 101 ? 0.946 -1.340 21.318 1.00 85.94 101 GLN A CA 1
ATOM 808 C C . GLN A 1 101 ? 0.259 -0.384 22.322 1.00 85.94 101 GLN A C 1
ATOM 810 O O . GLN A 1 101 ? -0.846 -0.666 22.789 1.00 85.94 101 GLN A O 1
ATOM 815 N N . VAL A 1 102 ? 0.931 0.703 22.716 1.00 85.81 102 VAL A N 1
ATOM 816 C CA . VAL A 1 102 ? 0.404 1.676 23.688 1.00 85.81 102 VAL A CA 1
ATOM 817 C C . VAL A 1 102 ? -0.483 2.717 22.995 1.00 85.81 102 VAL A C 1
ATOM 819 O O . VAL A 1 102 ? -1.626 2.916 23.403 1.00 85.81 102 VAL A O 1
ATOM 822 N N . ASP A 1 103 ? 0.009 3.312 21.904 1.00 91.44 103 ASP A N 1
ATOM 823 C CA . ASP A 1 103 ? -0.590 4.503 21.285 1.00 91.44 103 ASP A CA 1
ATOM 824 C C . ASP A 1 103 ? -1.085 4.269 19.851 1.00 91.44 103 ASP A C 1
ATOM 826 O O . ASP A 1 103 ? -1.208 5.219 19.079 1.00 91.44 103 ASP A O 1
ATOM 830 N N . TYR A 1 104 ? -1.397 3.025 19.477 1.00 95.12 104 TYR A N 1
ATOM 831 C CA . TYR A 1 104 ? -1.891 2.700 18.139 1.00 95.12 104 TYR A CA 1
ATOM 832 C C . TYR A 1 104 ? -3.148 1.831 18.146 1.00 95.12 104 TYR A C 1
ATOM 834 O O . TYR A 1 104 ? -3.494 1.122 19.095 1.00 95.12 104 TYR A O 1
ATOM 842 N N . SER A 1 105 ? -3.850 1.901 17.024 1.00 95.81 105 SER A N 1
ATOM 843 C CA . SER A 1 105 ? -4.795 0.884 16.582 1.00 95.81 105 SER A CA 1
ATOM 844 C C . SER A 1 105 ? -4.152 0.049 15.481 1.00 95.81 105 SER A C 1
ATOM 846 O O . SER A 1 105 ? -3.376 0.583 14.691 1.00 95.81 105 SER A O 1
ATOM 848 N N . LEU A 1 106 ? -4.487 -1.237 15.428 1.00 97.94 106 LEU A N 1
ATOM 849 C CA . LEU A 1 106 ? -4.210 -2.126 14.305 1.00 97.94 106 LEU A CA 1
ATOM 850 C C . LEU A 1 106 ? -5.531 -2.43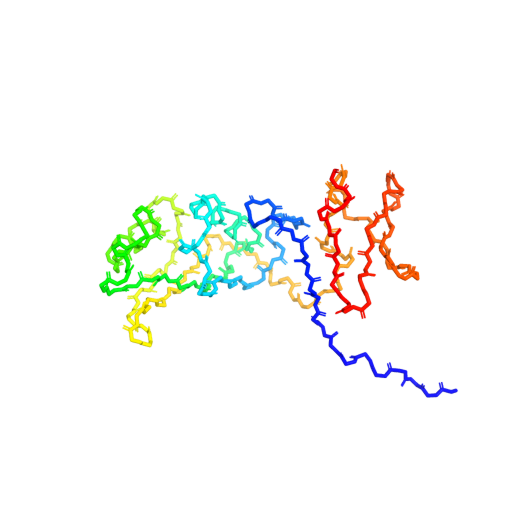9 13.613 1.00 97.94 106 LEU A C 1
ATOM 852 O O . LEU A 1 106 ? -6.508 -2.792 14.278 1.00 97.94 106 LEU A O 1
ATOM 856 N N . ILE A 1 107 ? -5.540 -2.298 12.293 1.00 98.38 107 ILE A N 1
ATOM 857 C CA . ILE A 1 107 ? -6.709 -2.495 11.450 1.00 98.38 107 ILE A CA 1
ATOM 858 C C . ILE A 1 107 ? -6.406 -3.574 10.421 1.00 98.38 107 ILE A C 1
ATOM 860 O O . ILE A 1 107 ? -5.511 -3.400 9.591 1.00 98.38 107 ILE A O 1
ATOM 864 N N . TRP A 1 108 ? -7.189 -4.646 10.449 1.00 98.69 108 TRP A N 1
ATOM 865 C CA . TRP A 1 108 ? -7.307 -5.589 9.341 1.00 98.69 108 TRP A CA 1
ATOM 866 C C . TRP A 1 108 ? -8.553 -5.252 8.537 1.00 98.69 108 TRP A C 1
ATOM 868 O O . TRP A 1 108 ? -9.589 -4.937 9.117 1.00 98.69 108 TRP A O 1
ATOM 878 N N . ALA A 1 109 ? -8.455 -5.293 7.212 1.00 98.69 109 ALA A N 1
ATOM 879 C CA . ALA A 1 109 ? -9.595 -5.074 6.332 1.00 98.69 109 ALA A CA 1
ATOM 880 C C . ALA A 1 109 ? -9.400 -5.794 4.995 1.00 98.69 109 ALA A C 1
ATOM 882 O O . ALA A 1 109 ? -8.284 -5.861 4.473 1.00 98.69 109 ALA A O 1
ATOM 883 N N . ARG A 1 110 ? -10.484 -6.298 4.405 1.00 98.69 110 ARG A N 1
ATOM 884 C CA . ARG A 1 110 ? -10.465 -6.997 3.117 1.00 98.69 110 ARG A CA 1
ATOM 885 C C . ARG A 1 110 ? -11.133 -6.166 2.029 1.00 98.69 110 ARG A C 1
ATOM 887 O O . ARG A 1 110 ? -12.251 -5.678 2.196 1.00 98.69 110 ARG A O 1
ATOM 894 N N . LYS A 1 111 ? -10.476 -6.044 0.872 1.00 98.75 111 LYS A N 1
ATOM 895 C CA . LYS A 1 111 ? -11.084 -5.411 -0.306 1.00 98.75 111 LYS A CA 1
ATOM 896 C C . LYS A 1 111 ? -12.198 -6.312 -0.867 1.00 98.75 111 LYS A C 1
ATOM 898 O O . LYS A 1 111 ? -11.944 -7.505 -1.064 1.00 98.75 111 LYS A O 1
ATOM 903 N N . PRO A 1 112 ? -13.397 -5.779 -1.171 1.00 98.56 112 PRO A N 1
ATOM 904 C CA . PRO A 1 112 ? -14.470 -6.543 -1.802 1.00 98.56 112 PRO A CA 1
ATOM 905 C C . PRO A 1 112 ? -14.071 -7.194 -3.129 1.00 98.56 112 PRO A C 1
ATOM 907 O O . PRO A 1 112 ? -13.143 -6.760 -3.815 1.00 98.56 112 PRO A O 1
ATOM 910 N N . GLY A 1 113 ? -14.846 -8.205 -3.518 1.00 97.75 113 GLY A N 1
ATOM 911 C CA . GLY A 1 113 ? -14.669 -8.940 -4.766 1.00 97.75 113 GLY A CA 1
ATOM 912 C C . GLY A 1 113 ? -13.681 -10.099 -4.658 1.00 97.75 113 GLY A C 1
ATOM 913 O O . GLY A 1 113 ? -13.180 -10.430 -3.582 1.00 97.75 113 GLY A O 1
ATOM 914 N N . GLU A 1 114 ? -13.427 -10.729 -5.801 1.00 97.12 114 GLU A N 1
ATOM 915 C CA . GLU A 1 114 ? -12.604 -11.929 -5.912 1.00 97.12 114 GLU A CA 1
ATOM 916 C C . GLU A 1 114 ? -11.673 -11.828 -7.118 1.00 97.12 114 GLU A C 1
ATOM 918 O O . GLU A 1 114 ? -12.031 -11.322 -8.181 1.00 97.12 114 GLU A O 1
ATOM 923 N N . SER A 1 115 ? -10.449 -12.305 -6.935 1.00 97.81 115 SER A N 1
ATOM 924 C CA . SER A 1 115 ? -9.439 -12.419 -7.980 1.00 97.81 115 SER A CA 1
ATOM 925 C C . SER A 1 115 ? -8.446 -13.512 -7.597 1.00 97.81 115 SER A C 1
ATOM 927 O O . SER A 1 115 ? -8.337 -13.883 -6.423 1.00 97.81 115 SER A O 1
ATOM 929 N N . LEU A 1 116 ? -7.704 -14.025 -8.579 1.00 97.19 116 LEU A N 1
ATOM 930 C CA . LEU A 1 116 ? -6.590 -14.924 -8.295 1.00 97.19 116 LEU A CA 1
ATOM 931 C C . LEU A 1 116 ? -5.467 -14.150 -7.578 1.00 97.19 116 LEU A C 1
ATOM 933 O O . LEU A 1 116 ? -5.234 -12.986 -7.909 1.00 97.19 116 LEU A O 1
ATOM 937 N N . PRO A 1 117 ? -4.745 -14.777 -6.630 1.00 95.69 117 PRO A N 1
ATOM 938 C CA . PRO A 1 117 ? -3.588 -14.156 -5.997 1.00 95.69 117 PRO A CA 1
ATOM 939 C C . PRO A 1 117 ? -2.538 -13.694 -7.011 1.00 95.69 117 PRO A C 1
ATOM 941 O O . PRO A 1 117 ? -2.216 -14.434 -7.945 1.00 95.69 117 PRO A O 1
ATOM 944 N N . THR A 1 118 ? -1.968 -12.506 -6.800 1.00 93.25 118 THR A N 1
ATOM 945 C CA . THR A 1 118 ? -0.965 -11.916 -7.705 1.00 93.25 118 THR A CA 1
ATOM 946 C C . THR A 1 118 ? 0.386 -12.618 -7.630 1.00 93.25 118 THR A C 1
ATOM 948 O O . THR A 1 118 ? 1.112 -12.649 -8.622 1.00 93.25 118 THR A O 1
ATOM 951 N N . ARG A 1 119 ? 0.687 -13.243 -6.481 1.00 89.50 119 ARG A N 1
ATOM 952 C CA . ARG A 1 119 ? 1.947 -13.934 -6.178 1.00 89.50 119 ARG A CA 1
ATOM 953 C C . ARG A 1 119 ? 3.158 -12.994 -6.255 1.00 89.50 119 ARG A C 1
ATOM 955 O O . ARG A 1 119 ? 3.063 -11.797 -6.505 1.00 89.50 119 ARG A O 1
ATOM 962 N N . SER A 1 120 ? 4.332 -13.556 -5.984 1.00 88.25 120 SER A N 1
ATOM 963 C CA . SER A 1 120 ? 5.603 -12.843 -6.114 1.00 88.25 120 SER A CA 1
ATOM 964 C C . SER A 1 120 ? 5.887 -12.567 -7.590 1.00 88.25 120 SER A C 1
ATOM 966 O O . SER A 1 120 ? 5.972 -13.511 -8.373 1.00 88.25 120 SER A O 1
ATOM 968 N N . ARG A 1 121 ? 6.090 -11.296 -7.938 1.00 89.06 121 ARG A N 1
ATOM 969 C CA . ARG A 1 121 ? 6.469 -10.836 -9.281 1.00 89.06 121 ARG A CA 1
ATOM 970 C C . ARG A 1 121 ? 7.655 -9.865 -9.188 1.00 89.06 121 ARG A C 1
ATOM 972 O O . ARG A 1 121 ? 7.763 -9.179 -8.170 1.00 89.06 121 ARG A O 1
ATOM 979 N N . PRO A 1 122 ? 8.545 -9.811 -10.192 1.00 90.56 122 PRO A N 1
ATOM 980 C CA . PRO A 1 122 ? 9.538 -8.747 -10.330 1.00 90.56 122 PRO A CA 1
ATOM 981 C C . PRO A 1 122 ? 8.891 -7.356 -10.344 1.00 90.56 122 PRO A C 1
ATOM 983 O O . PRO A 1 122 ? 7.759 -7.196 -10.807 1.00 90.56 122 PRO A O 1
ATOM 986 N N . LEU A 1 123 ? 9.614 -6.338 -9.872 1.00 92.31 123 LEU A N 1
ATOM 987 C CA . LEU A 1 123 ? 9.113 -4.961 -9.842 1.00 92.31 123 LEU A CA 1
ATOM 988 C C . LEU A 1 123 ? 8.767 -4.456 -11.253 1.00 92.31 123 LEU A C 1
ATOM 990 O O . LEU A 1 123 ? 7.771 -3.763 -11.438 1.00 92.31 123 LEU A O 1
ATOM 994 N N . GLU A 1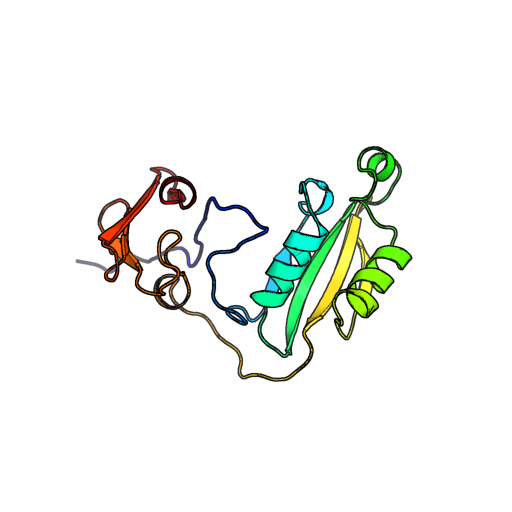 124 ? 9.553 -4.843 -12.252 1.00 92.94 124 GLU A N 1
ATOM 995 C CA . GLU A 1 124 ? 9.409 -4.463 -13.660 1.00 92.94 124 GLU A CA 1
ATOM 996 C C . GLU A 1 124 ? 8.063 -4.887 -14.268 1.00 92.94 124 GLU A C 1
ATOM 998 O O . GLU A 1 124 ? 7.576 -4.243 -15.196 1.00 92.94 124 GLU A O 1
ATOM 1003 N N . GLU A 1 125 ? 7.435 -5.937 -13.731 1.00 92.88 125 GLU A N 1
ATOM 1004 C CA . GLU A 1 125 ? 6.137 -6.436 -14.201 1.00 92.88 125 GLU A CA 1
ATOM 1005 C C . GLU A 1 125 ? 4.944 -5.646 -13.652 1.00 92.88 125 GLU A C 1
ATOM 1007 O O . GLU A 1 125 ? 3.819 -5.824 -14.120 1.00 92.88 125 GLU A O 1
ATOM 1012 N N . VAL A 1 126 ? 5.157 -4.805 -12.638 1.00 94.38 126 VAL A N 1
ATOM 1013 C CA . VAL A 1 126 ? 4.070 -4.124 -11.915 1.00 94.38 126 VAL A CA 1
ATOM 1014 C C . VAL A 1 126 ? 4.292 -2.631 -11.760 1.00 94.38 126 VAL A C 1
ATOM 1016 O O . VAL A 1 126 ? 3.343 -1.903 -11.496 1.00 94.38 126 VAL A O 1
ATOM 1019 N N . TRP A 1 127 ? 5.519 -2.148 -11.918 1.00 95.19 127 TRP A N 1
ATOM 1020 C CA . TRP A 1 127 ? 5.838 -0.748 -11.714 1.00 95.19 127 TRP A CA 1
ATOM 1021 C C . TRP A 1 127 ? 5.563 0.069 -12.978 1.00 95.19 127 TRP A C 1
ATOM 1023 O O . TRP A 1 127 ? 6.182 -0.104 -14.033 1.00 95.19 127 TRP A O 1
ATOM 1033 N N . CYS A 1 128 ? 4.597 0.973 -12.871 1.00 96.31 128 CYS A N 1
ATOM 1034 C CA . CYS A 1 128 ? 4.241 1.918 -13.913 1.00 96.31 128 CYS A CA 1
ATOM 1035 C C . CYS A 1 128 ? 5.274 3.047 -13.975 1.00 96.31 128 CYS A C 1
ATOM 1037 O O . CYS A 1 128 ? 5.669 3.613 -12.958 1.00 96.31 128 CYS A O 1
ATOM 1039 N N . CYS A 1 129 ? 5.681 3.429 -15.185 1.00 95.06 129 CYS A N 1
ATOM 1040 C CA . CYS A 1 129 ? 6.550 4.582 -15.379 1.00 95.06 129 CYS A CA 1
ATOM 1041 C C . CYS A 1 129 ? 5.902 5.848 -14.788 1.00 95.06 129 CYS A C 1
ATOM 1043 O O . CYS A 1 129 ? 4.804 6.191 -15.229 1.00 95.06 129 CYS A O 1
ATOM 1045 N N . PRO A 1 130 ? 6.574 6.589 -13.886 1.00 92.19 130 PRO A N 1
ATOM 1046 C CA . PRO A 1 130 ? 6.002 7.795 -13.276 1.00 92.19 130 PRO A CA 1
ATOM 1047 C C . PRO A 1 130 ? 5.664 8.878 -14.313 1.00 92.19 130 PRO A C 1
ATOM 1049 O O . PRO A 1 130 ? 4.732 9.648 -14.122 1.00 92.19 130 PRO A O 1
ATOM 1052 N N . ARG A 1 131 ? 6.357 8.886 -15.461 1.00 92.50 131 ARG A N 1
ATOM 1053 C CA . ARG A 1 131 ? 6.124 9.852 -16.541 1.00 92.50 131 ARG A CA 1
ATOM 1054 C C . ARG A 1 131 ? 4.951 9.499 -17.459 1.00 92.50 131 ARG A C 1
ATOM 1056 O O . ARG A 1 131 ? 4.219 10.385 -17.878 1.00 92.50 131 ARG A O 1
ATOM 1063 N N . CYS A 1 132 ? 4.820 8.235 -17.877 1.00 94.38 132 CYS A N 1
ATOM 1064 C CA . CYS A 1 132 ? 3.845 7.844 -18.914 1.00 94.38 132 CYS A CA 1
ATOM 1065 C C . CYS A 1 132 ? 2.806 6.806 -18.471 1.00 94.38 132 CYS A C 1
ATOM 1067 O O . CYS A 1 132 ? 1.966 6.413 -19.277 1.00 94.38 132 CYS A O 1
ATOM 1069 N N . GLY A 1 133 ? 2.882 6.317 -17.233 1.00 93.62 133 GLY A N 1
ATOM 1070 C CA . GLY A 1 133 ? 1.951 5.347 -16.656 1.00 93.62 133 GLY A CA 1
ATOM 1071 C C . GLY A 1 133 ? 2.066 3.916 -17.191 1.00 93.62 133 GLY A C 1
ATOM 1072 O O . GLY A 1 133 ? 1.383 3.031 -16.691 1.00 93.62 133 GLY A O 1
ATOM 1073 N N . LYS A 1 134 ? 2.920 3.646 -18.187 1.00 95.56 134 LYS A N 1
ATOM 1074 C CA . LYS A 1 134 ? 3.076 2.303 -18.769 1.00 95.56 134 LYS A CA 1
ATOM 1075 C C . LYS A 1 134 ? 3.993 1.423 -17.922 1.00 95.56 134 LYS A C 1
ATOM 1077 O O . LYS A 1 134 ? 5.067 1.864 -17.509 1.00 95.56 134 LYS A O 1
ATOM 1082 N N . THR A 1 135 ? 3.619 0.160 -17.754 1.00 96.31 135 THR A N 1
ATOM 1083 C CA . THR A 1 135 ? 4.453 -0.895 -17.156 1.00 96.31 135 THR A CA 1
ATOM 1084 C C . THR A 1 135 ? 5.499 -1.360 -18.166 1.00 96.31 135 THR A C 1
ATOM 1086 O O . THR A 1 135 ? 5.315 -2.325 -18.902 1.00 96.31 135 THR A O 1
ATOM 1089 N N . ALA A 1 136 ? 6.552 -0.560 -18.298 1.00 95.69 136 ALA A N 1
ATOM 1090 C CA . ALA A 1 136 ? 7.554 -0.687 -19.354 1.00 95.69 136 ALA A CA 1
ATOM 1091 C C . ALA A 1 136 ? 8.960 -0.306 -18.858 1.00 95.69 136 ALA A C 1
ATOM 1093 O O . ALA A 1 136 ? 9.812 0.102 -19.648 1.00 95.69 136 ALA A O 1
ATOM 1094 N N . LEU A 1 137 ? 9.186 -0.343 -17.542 1.00 95.38 137 LEU A N 1
ATOM 1095 C CA . LEU A 1 137 ? 10.470 -0.014 -16.930 1.00 95.38 137 LEU A CA 1
ATOM 1096 C C . LEU A 1 137 ? 11.389 -1.233 -16.946 1.00 95.38 137 LEU A C 1
ATOM 1098 O O . LEU A 1 137 ? 11.004 -2.316 -16.524 1.00 95.38 137 LEU A O 1
ATOM 1102 N N . LEU A 1 138 ? 12.622 -1.033 -17.402 1.00 95.38 138 LEU A N 1
ATOM 1103 C CA . LEU A 1 138 ? 13.680 -2.038 -17.373 1.00 95.38 138 LEU A CA 1
ATOM 1104 C C . LEU A 1 138 ? 14.839 -1.546 -16.515 1.00 95.38 138 LEU A C 1
ATOM 1106 O O . LEU A 1 138 ? 15.268 -0.395 -16.662 1.00 95.38 138 LEU A O 1
ATOM 1110 N N . ARG A 1 139 ? 15.374 -2.419 -15.654 1.00 93.50 139 ARG A N 1
ATOM 1111 C CA . ARG A 1 139 ? 16.592 -2.133 -14.889 1.00 93.50 139 ARG A CA 1
ATOM 1112 C C . ARG A 1 139 ? 17.769 -1.947 -15.849 1.00 93.50 139 ARG A C 1
ATOM 1114 O O . ARG A 1 139 ? 18.022 -2.769 -16.727 1.00 93.50 139 ARG A O 1
ATOM 1121 N N . VAL A 1 140 ? 18.502 -0.855 -15.667 1.00 94.31 140 VAL A N 1
ATOM 1122 C CA . VAL A 1 140 ? 19.770 -0.550 -16.340 1.00 94.31 140 VAL A CA 1
ATOM 1123 C C . VAL A 1 140 ? 20.817 -0.174 -15.285 1.00 94.31 140 VAL A C 1
ATOM 1125 O O . VAL A 1 140 ? 20.505 -0.057 -14.100 1.00 94.31 140 VAL A O 1
ATOM 1128 N N . ALA A 1 141 ? 22.077 0.013 -15.684 1.00 92.81 141 ALA A N 1
ATOM 1129 C CA . ALA A 1 141 ? 23.123 0.426 -14.749 1.00 92.81 141 ALA A CA 1
ATOM 1130 C C . ALA A 1 141 ? 22.747 1.753 -14.051 1.00 92.81 141 ALA A C 1
ATOM 1132 O O . ALA A 1 141 ? 22.585 2.780 -14.716 1.00 92.81 141 ALA A O 1
ATOM 1133 N N . GLY A 1 142 ? 22.573 1.698 -12.723 1.00 92.38 142 GLY A N 1
ATOM 1134 C CA . GLY A 1 142 ? 22.256 2.842 -11.855 1.00 92.38 142 GLY A CA 1
ATOM 1135 C C . GLY A 1 142 ? 20.873 3.483 -12.045 1.00 92.38 142 GLY A C 1
ATOM 1136 O O . GLY A 1 142 ? 20.650 4.586 -11.556 1.00 92.38 142 GLY A O 1
ATOM 1137 N N . ALA A 1 143 ? 19.954 2.867 -12.796 1.00 95.12 143 ALA A N 1
ATOM 1138 C CA . ALA A 1 143 ? 18.640 3.451 -13.076 1.00 95.12 143 ALA A CA 1
ATOM 1139 C C . ALA A 1 143 ? 17.626 2.402 -13.561 1.00 95.12 143 ALA A C 1
ATOM 1141 O O . ALA A 1 143 ? 17.966 1.254 -13.839 1.00 95.12 143 ALA A O 1
ATOM 1142 N N . TYR A 1 144 ? 16.387 2.834 -13.767 1.00 95.62 144 TYR A N 1
ATOM 1143 C CA . TYR A 1 144 ? 15.423 2.183 -14.646 1.00 95.62 144 TYR A CA 1
ATOM 1144 C C . TYR A 1 144 ? 15.172 3.057 -15.873 1.00 95.62 144 TYR A C 1
ATOM 1146 O O . TYR A 1 144 ? 15.179 4.284 -15.777 1.00 95.62 144 TYR A O 1
ATOM 1154 N N . ARG A 1 145 ? 14.948 2.435 -17.032 1.00 96.69 145 ARG A N 1
ATOM 1155 C CA . ARG A 1 145 ? 14.577 3.121 -18.277 1.00 96.69 145 ARG A CA 1
ATOM 1156 C C . ARG A 1 145 ? 13.227 2.618 -18.762 1.00 96.69 145 ARG A C 1
ATOM 1158 O O . ARG A 1 145 ? 13.027 1.413 -18.871 1.00 96.69 145 ARG A O 1
ATOM 1165 N N . CYS A 1 146 ? 12.316 3.530 -19.080 1.00 96.75 146 CYS A N 1
ATOM 1166 C CA . CYS A 1 146 ? 11.036 3.181 -19.682 1.00 96.75 146 CYS A CA 1
ATOM 1167 C C . CYS A 1 146 ? 11.199 2.960 -21.188 1.00 96.75 146 CYS A C 1
ATOM 1169 O O . CYS A 1 146 ? 11.577 3.888 -21.893 1.00 96.75 146 CYS A O 1
ATOM 1171 N N . THR A 1 147 ? 10.843 1.787 -21.706 1.00 97.38 147 THR A N 1
ATOM 1172 C CA . THR A 1 147 ? 10.924 1.474 -23.148 1.00 97.38 147 THR A CA 1
ATOM 1173 C C . THR A 1 147 ? 9.842 2.144 -23.996 1.00 97.38 147 THR A C 1
ATOM 1175 O O . THR A 1 147 ? 9.857 2.033 -25.217 1.00 97.38 147 THR A O 1
ATOM 1178 N N . ALA A 1 148 ? 8.877 2.823 -23.367 1.00 97.06 148 ALA A N 1
ATOM 1179 C CA . ALA A 1 148 ? 7.773 3.470 -24.069 1.00 97.06 148 ALA A CA 1
ATOM 1180 C C . ALA A 1 148 ? 7.915 4.994 -24.195 1.00 97.06 148 ALA A C 1
ATOM 1182 O O . ALA A 1 148 ? 7.333 5.578 -25.106 1.00 97.06 148 ALA A O 1
ATOM 1183 N N . CYS A 1 149 ? 8.624 5.653 -23.273 1.00 96.25 149 CYS A N 1
ATOM 1184 C CA . CYS A 1 149 ? 8.823 7.109 -23.298 1.00 96.25 149 CYS A CA 1
ATOM 1185 C C . CYS A 1 149 ? 10.272 7.538 -23.025 1.00 96.25 149 CYS A C 1
ATOM 1187 O O . CYS A 1 149 ? 10.526 8.735 -22.876 1.00 96.25 149 CYS A O 1
ATOM 1189 N N . GLU A 1 150 ? 11.191 6.574 -22.906 1.00 96.12 150 GLU A N 1
ATOM 1190 C CA . GLU A 1 150 ? 12.622 6.754 -22.628 1.00 96.12 150 GLU A CA 1
ATOM 1191 C C . GLU A 1 150 ? 12.948 7.502 -21.323 1.00 96.12 150 GLU A C 1
ATOM 1193 O O . GLU A 1 150 ? 14.100 7.859 -21.076 1.00 96.12 150 GLU A O 1
ATOM 1198 N N . ALA A 1 151 ? 11.955 7.702 -20.446 1.00 94.88 151 ALA A N 1
ATOM 1199 C CA . ALA A 1 151 ? 12.176 8.272 -19.122 1.00 94.88 151 ALA A CA 1
ATOM 1200 C C . ALA A 1 151 ? 13.167 7.416 -18.332 1.00 94.88 151 ALA A C 1
ATOM 1202 O O . ALA A 1 151 ? 13.100 6.183 -18.359 1.00 94.88 151 ALA A O 1
ATOM 1203 N N . ARG A 1 152 ? 14.060 8.085 -17.605 1.00 95.75 152 ARG A N 1
ATOM 1204 C CA . ARG A 1 152 ? 15.026 7.445 -16.717 1.00 95.75 152 ARG A CA 1
ATOM 1205 C C . ARG A 1 152 ? 14.678 7.773 -15.276 1.00 95.75 152 ARG A C 1
ATOM 1207 O O . ARG A 1 152 ? 14.510 8.940 -14.949 1.00 95.75 152 ARG A O 1
ATOM 1214 N N . VAL A 1 153 ? 14.606 6.743 -14.442 1.00 95.56 153 VAL A N 1
ATOM 1215 C CA . VAL A 1 153 ? 14.416 6.866 -12.995 1.00 95.56 153 VAL A CA 1
ATOM 1216 C C . VAL A 1 153 ? 15.717 6.436 -12.317 1.00 95.56 153 VAL A C 1
ATOM 1218 O O . VAL A 1 153 ? 16.074 5.261 -12.432 1.00 95.56 153 VAL A O 1
ATOM 1221 N N . PRO A 1 154 ? 16.471 7.344 -11.683 1.00 95.75 154 PRO A N 1
ATOM 1222 C CA . PRO A 1 154 ? 17.734 7.002 -11.049 1.00 95.75 154 PRO A CA 1
ATOM 1223 C C . PRO A 1 154 ? 17.531 6.098 -9.828 1.00 95.75 154 PRO A C 1
ATOM 1225 O O . PRO A 1 154 ? 16.498 6.142 -9.160 1.00 95.75 154 PRO A O 1
ATOM 1228 N N . VAL A 1 155 ? 18.540 5.270 -9.558 1.00 94.69 155 VAL A N 1
ATOM 1229 C CA . VAL A 1 155 ? 18.675 4.516 -8.309 1.00 94.69 155 VAL A CA 1
ATOM 1230 C C . VAL A 1 155 ? 19.863 5.104 -7.556 1.00 94.69 155 VAL A C 1
ATOM 1232 O O . VAL A 1 155 ? 20.959 5.192 -8.116 1.00 94.69 155 VAL A O 1
ATOM 1235 N N . GLY A 1 156 ? 19.627 5.557 -6.327 1.00 91.25 156 GLY A N 1
ATOM 1236 C CA . GLY A 1 156 ? 20.647 6.103 -5.443 1.00 91.25 156 GLY A CA 1
ATOM 1237 C C . GLY A 1 156 ? 21.699 5.063 -5.059 1.00 91.25 156 GLY A C 1
ATOM 1238 O O . GLY A 1 156 ? 21.512 3.858 -5.229 1.00 91.25 156 GLY A O 1
ATOM 1239 N N . ALA A 1 157 ? 22.828 5.527 -4.521 1.00 91.00 157 ALA A N 1
ATOM 1240 C CA . ALA A 1 157 ? 23.888 4.640 -4.026 1.00 91.00 157 ALA A CA 1
ATOM 1241 C C . ALA A 1 157 ? 23.453 3.798 -2.805 1.00 91.00 157 ALA A C 1
ATOM 1243 O O . ALA A 1 157 ? 24.118 2.829 -2.454 1.00 91.00 157 ALA A O 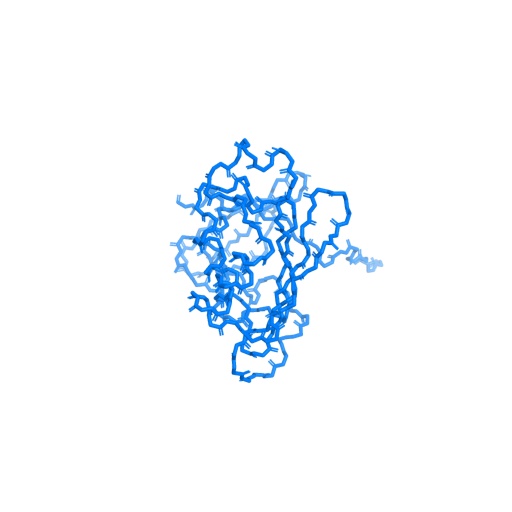1
ATOM 1244 N N . ASP A 1 158 ? 22.348 4.178 -2.169 1.00 91.56 158 ASP A N 1
ATOM 1245 C CA . ASP A 1 158 ? 21.644 3.480 -1.092 1.00 91.56 158 ASP A CA 1
ATOM 1246 C C . ASP A 1 158 ? 20.581 2.486 -1.603 1.00 91.56 158 ASP A C 1
ATOM 1248 O O . ASP A 1 158 ? 19.817 1.936 -0.811 1.00 91.56 158 ASP A O 1
ATOM 1252 N N . GLU A 1 159 ? 20.532 2.249 -2.919 1.00 90.62 159 GLU A N 1
ATOM 1253 C CA . GLU A 1 159 ? 19.544 1.415 -3.614 1.00 90.62 159 GLU A CA 1
ATOM 1254 C C . GLU A 1 159 ? 18.090 1.925 -3.520 1.00 90.62 159 GLU A C 1
ATOM 1256 O O . GLU A 1 159 ? 17.149 1.187 -3.836 1.00 90.62 159 GLU A O 1
ATOM 1261 N N . ILE A 1 160 ? 17.882 3.199 -3.158 1.00 93.88 160 ILE A N 1
ATOM 1262 C CA . ILE A 1 160 ? 16.566 3.843 -3.221 1.00 93.88 160 ILE A CA 1
ATOM 1263 C C . ILE A 1 160 ? 16.269 4.277 -4.657 1.00 93.88 160 ILE A C 1
ATOM 1265 O O . ILE A 1 160 ? 17.066 4.926 -5.333 1.00 93.88 160 ILE A O 1
ATOM 1269 N N . ILE A 1 161 ? 15.086 3.918 -5.141 1.00 94.44 161 ILE A N 1
ATOM 1270 C CA . ILE A 1 161 ? 14.582 4.331 -6.446 1.00 94.44 161 ILE A CA 1
ATOM 1271 C C . ILE A 1 161 ? 13.959 5.727 -6.316 1.00 94.44 161 ILE A C 1
ATOM 1273 O O . ILE A 1 161 ? 12.918 5.896 -5.677 1.00 94.44 161 ILE A O 1
ATOM 1277 N N . GLU A 1 162 ? 14.548 6.719 -6.978 1.00 93.56 162 GLU A N 1
ATOM 1278 C CA . GLU A 1 162 ? 14.157 8.132 -6.882 1.00 93.56 162 GLU A CA 1
ATOM 1279 C C . GLU A 1 162 ? 13.060 8.492 -7.895 1.00 93.56 162 GLU A C 1
ATOM 1281 O O . GLU A 1 162 ? 13.257 9.278 -8.827 1.00 93.56 162 GLU A O 1
ATOM 1286 N N . ALA A 1 163 ? 11.878 7.893 -7.745 1.00 84.94 163 ALA A N 1
ATOM 1287 C CA . ALA A 1 163 ? 10.789 8.016 -8.718 1.00 84.94 163 ALA A CA 1
ATOM 1288 C C . ALA A 1 163 ? 10.157 9.412 -8.808 1.00 84.94 163 ALA A C 1
ATOM 1290 O O . ALA A 1 163 ? 9.585 9.743 -9.845 1.00 84.94 163 ALA A O 1
ATOM 1291 N N . LEU A 1 164 ? 10.332 10.252 -7.785 1.00 78.62 164 LEU A N 1
ATOM 1292 C CA . LEU A 1 164 ? 9.974 11.674 -7.824 1.00 78.62 164 LEU A CA 1
ATOM 1293 C C . LEU A 1 164 ? 10.758 12.480 -8.864 1.00 78.62 164 LEU A C 1
ATOM 1295 O O . LEU A 1 164 ? 10.230 13.435 -9.421 1.00 78.62 164 LEU A O 1
ATOM 1299 N N . SER A 1 165 ? 12.010 12.105 -9.137 1.00 63.12 165 SER A N 1
ATOM 1300 C CA . SER A 1 165 ? 12.883 12.854 -10.054 1.00 63.12 165 SER A CA 1
ATOM 1301 C C . SER A 1 165 ? 12.506 12.705 -11.535 1.00 63.12 165 SER A C 1
ATOM 1303 O O . SER A 1 165 ? 13.091 13.367 -12.391 1.00 63.12 165 SER A O 1
ATOM 1305 N N . ALA A 1 166 ? 11.543 11.831 -11.840 1.00 57.81 166 ALA A N 1
ATOM 1306 C CA . ALA A 1 166 ? 11.088 11.516 -13.191 1.00 57.81 166 ALA A CA 1
ATOM 1307 C C . ALA A 1 166 ? 9.658 12.009 -13.499 1.00 57.81 166 ALA A C 1
ATOM 1309 O O . ALA A 1 166 ? 9.130 11.661 -14.562 1.00 57.81 166 ALA A O 1
ATOM 1310 N N . LEU A 1 167 ? 9.048 12.765 -12.574 1.00 56.28 167 LEU A N 1
ATOM 1311 C CA . LEU A 1 167 ? 7.753 13.438 -12.733 1.00 56.28 167 LEU A CA 1
ATOM 1312 C C . LEU A 1 167 ? 7.887 14.758 -13.504 1.00 56.28 167 LEU A C 1
ATOM 1314 O O . LEU A 1 167 ? 8.894 15.471 -13.298 1.00 56.28 167 LEU A O 1
#

Secondary structure (DSSP, 8-state):
-----------EE---TTS-SS-TT-EEEEEE-S-GGGSSSHHHHHHHHHHHEEEEEEEEEEEE-TTGGGGSTTTS--HHHHHHIIIIIS--EEEEEEEETTTEEEEEEE-SS------S--GGGT---TTT--S-EEEETTEEEETTT--EEEB-TTSEE-GGGG-

Radius of gyration: 17.87 Å; chains: 1; bounding box: 51×35×48 Å

pLDDT: mean 91.58, std 13.37, range [32.12, 98.81]

Foldseek 3Di:
DDDDPPPDPDAAEDDDLLDAQFAFQLAQEEEDEPPLLVHPCSLSSVLSSLRNNHAFGKYKYKFWADPCCVVRPPRGDDQVRVQCCCCPVVVWPPWDWDDDDDTMIIIMTTHHDDDDHNPDDRCLQTGAQLQPSDSAWDDDVQWIARPPPRFTFGQDPVRYTHSVVRD